Protein AF-A0A6L5FAZ6-F1 (afdb_monomer_lite)

pLDDT: mean 79.78, std 23.03, range [32.19, 98.5]

Secondary structure (DSSP, 8-state):
---------------------------------------------PPPTT----EEE---TT--B--EEE--BTTB-EEEEESSSS--HHHHHHHHHH--EEEETTTS---GGGEEEEEE--SSTTHHHHHHHTT-EEEESS-----STTGGG--TTTEEES--GGGEEEPP-

Sequence (173 aa):
MAFFDKFKKKDREEPEVGVEEEVVSSDGEESTVPVEEPTETPNVEPPPEGSYRAVRIEQGAKGWGGPLTVKPEPGKDLIYSVTGGGIHPLAQHIADLTGGRAFDGFSSSAPFEDIAVAVIDCGGTARIGVYPMKGVLTVDIHGTSPSGPLARFITEENFVSGVKPENVSPAEE

Radius of gyration: 28.53 Å; chains: 1; bounding box: 58×52×87 Å

Foldseek 3Di:
DDDDDDDDDDDDDDDDDDDDDDDDDDDDDPPPPPPPDPDDDPPPDQPPAPQFFWKFFAADDLKDADREIFTAHVQQQELEEAEPFDFDPLSVLNCVQGVGDYDDCNVDNDDLSNHSAYEHADQDEDPQQPSLVVVHAYEYCANHQYDDDRSVSHHSHRYMYVTDSVRMDGDDD

Structure (mmCIF, N/CA/C/O backbone):
data_AF-A0A6L5FAZ6-F1
#
_entry.id   AF-A0A6L5FAZ6-F1
#
loop_
_atom_site.group_PDB
_atom_site.id
_atom_site.type_symbol
_atom_site.label_atom_id
_atom_site.label_alt_id
_atom_site.label_comp_id
_atom_site.label_asym_id
_atom_site.label_entity_id
_atom_site.label_seq_id
_atom_site.pdbx_PDB_ins_code
_atom_site.Cartn_x
_atom_site.Cartn_y
_atom_site.Cartn_z
_atom_site.occupancy
_atom_site.B_iso_or_equiv
_atom_site.auth_seq_id
_atom_site.auth_comp_id
_atom_site.auth_asym_id
_atom_site.auth_atom_id
_atom_site.pdbx_PDB_model_num
ATOM 1 N N . MET A 1 1 ? 18.733 40.887 -63.204 1.00 43.62 1 MET A N 1
ATOM 2 C CA . MET A 1 1 ? 18.805 39.670 -64.038 1.00 43.62 1 MET A CA 1
ATOM 3 C C . MET A 1 1 ? 17.680 38.750 -63.612 1.00 43.62 1 MET A C 1
ATOM 5 O O . MET A 1 1 ? 17.742 38.180 -62.534 1.00 43.62 1 MET A O 1
ATOM 9 N N . ALA A 1 2 ? 16.617 38.724 -64.412 1.00 41.91 2 ALA A N 1
ATOM 10 C CA . ALA A 1 2 ? 15.593 37.689 -64.378 1.00 41.91 2 ALA A CA 1
ATOM 11 C C . ALA A 1 2 ? 16.107 36.449 -65.127 1.00 41.91 2 ALA A C 1
ATOM 13 O O . ALA A 1 2 ? 16.929 36.622 -66.022 1.00 41.91 2 ALA A O 1
ATOM 14 N N . PHE A 1 3 ? 15.607 35.259 -64.781 1.00 32.88 3 PHE A N 1
ATOM 15 C CA . PHE A 1 3 ? 15.181 34.180 -65.695 1.00 32.88 3 PHE A CA 1
ATOM 16 C C . PHE A 1 3 ? 14.577 33.058 -64.812 1.00 32.88 3 PHE A C 1
ATOM 18 O O . PHE A 1 3 ? 15.244 32.616 -63.883 1.00 32.88 3 PHE A O 1
ATOM 25 N N . PHE A 1 4 ? 13.265 32.758 -64.844 1.00 32.19 4 PHE A N 1
ATOM 26 C CA . PHE A 1 4 ? 12.552 31.923 -65.845 1.00 32.19 4 PHE A CA 1
ATOM 27 C C . PHE A 1 4 ? 13.262 30.565 -66.032 1.00 32.19 4 PHE A C 1
ATOM 29 O O . PHE A 1 4 ? 14.458 30.548 -66.275 1.00 32.19 4 PHE A O 1
ATOM 36 N N . ASP A 1 5 ? 12.656 29.381 -65.945 1.00 41.16 5 ASP A N 1
ATOM 37 C CA . ASP A 1 5 ? 11.312 28.918 -66.313 1.00 41.16 5 ASP A CA 1
ATOM 38 C C . ASP A 1 5 ? 11.127 27.521 -65.636 1.00 41.16 5 ASP A C 1
ATOM 40 O O . ASP A 1 5 ? 12.093 26.769 -65.548 1.00 41.16 5 ASP A O 1
ATOM 44 N N . LYS A 1 6 ? 10.002 27.184 -64.974 1.00 39.28 6 LYS A N 1
ATOM 45 C CA . LYS A 1 6 ? 8.734 26.660 -65.553 1.00 39.28 6 LYS A CA 1
ATOM 46 C C . LYS A 1 6 ? 8.878 25.191 -65.965 1.00 39.28 6 LYS A C 1
ATOM 48 O O . LYS A 1 6 ? 9.795 24.822 -66.681 1.00 39.28 6 LYS A O 1
ATOM 53 N N . PHE A 1 7 ? 8.013 24.299 -65.494 1.00 43.94 7 PHE A N 1
ATOM 54 C CA . PHE A 1 7 ? 6.757 23.890 -66.150 1.00 43.94 7 PHE A CA 1
ATOM 55 C C . PHE A 1 7 ? 6.315 22.590 -65.433 1.00 43.94 7 PHE A C 1
ATOM 57 O O . PHE A 1 7 ? 7.181 21.861 -64.972 1.00 43.94 7 PHE A O 1
ATOM 64 N N . LYS A 1 8 ? 5.057 22.161 -65.295 1.00 44.88 8 LYS A N 1
ATOM 65 C CA . LYS A 1 8 ? 3.753 22.389 -65.948 1.00 44.88 8 LYS A CA 1
ATOM 66 C C . LYS A 1 8 ? 2.687 22.077 -64.864 1.00 44.88 8 LYS A C 1
ATOM 68 O O . LYS A 1 8 ? 2.919 21.178 -64.070 1.00 44.88 8 LYS A O 1
ATOM 73 N N . LYS A 1 9 ? 1.606 22.861 -64.689 1.00 45.41 9 LYS A N 1
ATOM 74 C CA . LYS A 1 9 ? 0.338 22.834 -65.473 1.00 45.41 9 LYS A CA 1
ATOM 75 C C . LYS A 1 9 ? -0.292 21.429 -65.416 1.00 45.41 9 LYS A C 1
ATOM 77 O O . LYS A 1 9 ? 0.395 20.487 -65.775 1.00 45.41 9 LYS A O 1
ATOM 82 N N . LYS A 1 10 ? -1.558 21.194 -65.075 1.00 41.25 10 LYS A N 1
ATOM 83 C CA . LYS A 1 10 ? -2.857 21.851 -65.370 1.00 41.25 10 LYS A CA 1
ATOM 84 C C . LYS A 1 10 ? -3.896 20.800 -64.847 1.00 41.25 10 LYS A C 1
ATOM 86 O O . LYS A 1 10 ? -3.503 19.647 -64.715 1.00 41.25 10 LYS A O 1
ATOM 91 N N . ASP A 1 11 ? -5.121 21.030 -64.394 1.00 39.72 11 ASP A N 1
ATOM 92 C CA . ASP A 1 11 ? -6.296 21.793 -64.832 1.00 39.72 11 ASP A CA 1
ATOM 93 C C . ASP A 1 11 ? -7.194 21.879 -63.562 1.00 39.72 11 ASP A C 1
ATOM 95 O O . ASP A 1 11 ? -7.277 20.907 -62.819 1.00 39.72 11 ASP A O 1
ATOM 99 N N . ARG A 1 12 ? -7.622 23.042 -63.053 1.00 46.62 12 ARG A N 1
ATOM 100 C CA . ARG A 1 12 ? -8.822 23.830 -63.401 1.00 46.62 12 ARG A CA 1
ATOM 101 C C . ARG A 1 12 ? -10.066 22.994 -63.723 1.00 46.62 12 ARG A C 1
ATOM 103 O O . ARG A 1 12 ? -10.144 22.498 -64.833 1.00 46.62 12 ARG A O 1
ATOM 110 N N . GLU A 1 13 ? -11.057 23.033 -62.830 1.00 36.25 13 GLU A N 1
ATOM 111 C CA . GLU A 1 13 ? -12.485 23.176 -63.163 1.00 36.25 13 GLU A CA 1
ATOM 112 C C . GLU A 1 13 ? -13.288 23.565 -61.898 1.00 36.25 13 GLU A C 1
ATOM 114 O O . GLU A 1 13 ? -13.440 22.783 -60.968 1.00 36.25 13 GLU A O 1
ATOM 119 N N . GLU A 1 14 ? -13.743 24.818 -61.862 1.00 53.19 14 GLU A N 1
ATOM 120 C CA . GLU A 1 14 ? -15.015 25.266 -61.258 1.00 53.19 14 GLU A CA 1
ATOM 121 C C . GLU A 1 14 ? -16.009 25.341 -62.443 1.00 53.19 14 GLU A C 1
ATOM 123 O O . GLU A 1 14 ? -15.507 25.624 -63.546 1.00 53.19 14 GLU A O 1
ATOM 128 N N . PRO A 1 15 ? -17.350 25.153 -62.316 1.00 47.75 15 PRO A N 1
ATOM 129 C CA . PRO A 1 15 ? -18.190 26.126 -61.589 1.00 47.75 15 PRO A CA 1
ATOM 130 C C . PRO A 1 15 ? -19.595 25.673 -61.063 1.00 47.75 15 PRO A C 1
ATOM 132 O O . PRO A 1 15 ? -20.157 24.665 -61.466 1.00 47.75 15 PRO A O 1
ATOM 135 N N . GLU A 1 16 ? -20.148 26.524 -60.186 1.00 39.09 16 GLU A N 1
ATOM 136 C CA . GLU A 1 16 ? -21.527 27.076 -60.142 1.00 39.09 16 GLU A CA 1
ATOM 137 C C . GLU A 1 16 ? -22.828 26.292 -59.788 1.00 39.09 16 GLU A C 1
ATOM 139 O O . GLU A 1 16 ? -23.285 25.409 -60.502 1.00 39.09 16 GLU A O 1
ATOM 144 N N . VAL A 1 17 ? -23.508 26.876 -58.774 1.00 38.78 17 VAL A N 1
ATOM 145 C CA . VAL A 1 17 ? -24.954 27.215 -58.631 1.00 38.78 17 VAL A CA 1
ATOM 146 C C . VAL A 1 17 ? -25.944 26.164 -58.097 1.00 38.78 17 VAL A C 1
ATOM 148 O O . VAL A 1 17 ? -26.129 25.091 -58.655 1.00 38.78 17 VAL A O 1
ATOM 151 N N . GLY A 1 18 ? -26.696 26.583 -57.067 1.00 33.88 18 GLY A N 1
ATOM 152 C CA . GLY A 1 18 ? -27.969 25.989 -56.645 1.00 33.88 18 GLY A CA 1
ATOM 153 C C . GLY A 1 18 ? -28.481 26.577 -55.325 1.00 33.88 18 GLY A C 1
ATOM 154 O O . GLY A 1 18 ? -28.125 26.094 -54.258 1.00 33.88 18 GLY A O 1
ATOM 155 N N . VAL A 1 19 ? -29.272 27.647 -55.405 1.00 45.88 19 VAL A N 1
ATOM 156 C CA . VAL A 1 19 ? -30.139 28.160 -54.324 1.00 45.88 19 VAL A CA 1
ATOM 157 C C . VAL A 1 19 ? -31.321 27.208 -54.140 1.00 45.88 19 VAL A C 1
ATOM 159 O O . VAL A 1 19 ? -31.844 26.778 -55.158 1.00 45.88 19 VAL A O 1
ATOM 162 N N . GLU A 1 20 ? -31.758 26.960 -52.898 1.00 41.22 20 GLU A N 1
ATOM 163 C CA . GLU A 1 20 ? -33.176 26.921 -52.477 1.00 41.22 20 GLU A CA 1
ATOM 164 C C . GLU A 1 20 ? -33.304 26.674 -50.956 1.00 41.22 20 GLU A C 1
ATOM 166 O O . GLU A 1 20 ? -32.620 25.830 -50.378 1.00 41.22 20 GLU A O 1
ATOM 171 N N . GLU A 1 21 ? -34.149 27.483 -50.308 1.00 45.84 21 GLU A N 1
ATOM 172 C CA . GLU A 1 21 ? -34.649 27.300 -48.941 1.00 45.84 21 GLU A CA 1
ATOM 173 C C . GLU A 1 21 ? -35.607 26.104 -48.886 1.00 45.84 21 GLU A C 1
ATOM 175 O O . GLU A 1 21 ? -36.530 26.037 -49.692 1.00 45.84 21 GLU A O 1
ATOM 180 N N . GLU A 1 22 ? -35.503 25.269 -47.851 1.00 38.09 22 GLU A N 1
ATOM 181 C CA . GLU A 1 22 ? -36.684 24.629 -47.269 1.00 38.09 22 GLU A CA 1
ATOM 182 C C . GLU A 1 22 ? -36.620 24.693 -45.742 1.00 38.09 22 GLU A C 1
ATOM 184 O O . GLU A 1 22 ? -35.719 24.174 -45.081 1.00 38.09 22 GLU A O 1
ATOM 189 N N . VAL A 1 23 ? -37.620 25.376 -45.195 1.00 46.22 23 VAL A N 1
ATOM 190 C CA . VAL A 1 23 ? -38.001 25.368 -43.791 1.00 46.22 23 VAL A CA 1
ATOM 191 C C . VAL A 1 23 ? -38.742 24.066 -43.492 1.00 46.22 23 VAL A C 1
ATOM 193 O O . VAL A 1 23 ? -39.848 23.850 -43.977 1.00 46.22 23 VAL A O 1
ATOM 196 N N . VAL A 1 24 ? -38.171 23.212 -42.644 1.00 43.53 24 VAL A N 1
ATOM 197 C CA . VAL A 1 24 ? -38.919 22.157 -41.951 1.00 43.53 24 VAL A CA 1
ATOM 198 C C . VAL A 1 24 ? -38.599 22.250 -40.469 1.00 43.53 24 VAL A C 1
ATOM 200 O O . VAL A 1 24 ? -37.504 21.941 -40.007 1.00 43.53 24 VAL A O 1
ATOM 203 N N . SER A 1 25 ? -39.592 22.727 -39.725 1.00 44.88 25 SER A N 1
ATOM 204 C CA . SER A 1 25 ? -39.720 22.475 -38.301 1.00 44.88 25 SER A CA 1
ATOM 205 C C . SER A 1 25 ? -40.063 21.003 -38.100 1.00 44.88 25 SER A C 1
ATOM 207 O O . SER A 1 25 ? -41.064 20.528 -38.633 1.00 44.88 25 SER A O 1
ATOM 209 N N . SER A 1 26 ? -39.270 20.303 -37.301 1.00 48.00 26 SER A N 1
ATOM 210 C CA . SER A 1 26 ? -39.715 19.094 -36.616 1.00 48.00 26 SER A CA 1
ATOM 211 C C . SER A 1 26 ? -38.821 18.860 -35.409 1.00 48.00 26 SER A C 1
ATOM 213 O O . SER A 1 26 ? -37.598 18.813 -35.531 1.00 48.00 26 SER A O 1
ATOM 215 N N . ASP A 1 27 ? -39.478 18.768 -34.265 1.00 47.03 27 ASP A N 1
ATOM 216 C CA . ASP A 1 27 ? -38.980 18.444 -32.939 1.00 47.03 27 ASP A CA 1
ATOM 217 C C . ASP A 1 27 ? -37.895 17.356 -32.945 1.00 47.03 27 ASP A C 1
ATOM 219 O O . ASP A 1 27 ? -38.009 16.335 -33.624 1.00 47.03 27 ASP A O 1
ATOM 223 N N . GLY A 1 28 ? -36.836 17.573 -32.169 1.00 36.69 28 GLY A N 1
ATOM 224 C CA . GLY A 1 28 ? -35.725 16.638 -32.048 1.00 36.69 28 GLY A CA 1
ATOM 225 C C . GLY A 1 28 ? -34.932 16.940 -30.792 1.00 36.69 28 GLY A C 1
ATOM 226 O O . GLY A 1 28 ? -34.046 17.787 -30.806 1.00 36.69 28 GLY A O 1
ATOM 227 N N . GLU A 1 29 ? -35.347 16.281 -29.716 1.00 40.94 29 GLU A N 1
ATOM 228 C CA . GLU A 1 29 ? -34.790 16.263 -28.368 1.00 40.94 29 GLU A CA 1
ATOM 229 C C . GLU A 1 29 ? -33.290 16.562 -28.263 1.00 40.94 29 GLU A C 1
ATOM 231 O O . GLU A 1 29 ? -32.437 15.974 -28.931 1.00 40.94 29 GLU A O 1
ATOM 236 N N . GLU A 1 30 ? -32.993 17.448 -27.315 1.00 40.03 30 GLU A N 1
ATOM 237 C CA . GLU A 1 30 ? -31.726 17.526 -26.611 1.00 40.03 30 GLU A CA 1
ATOM 238 C C . GLU A 1 30 ? -31.375 16.116 -26.115 1.00 40.03 30 GLU A C 1
ATOM 240 O O . GLU A 1 30 ? -31.868 15.656 -25.088 1.00 40.03 30 GLU A O 1
ATOM 245 N N . SER A 1 31 ? -30.560 15.390 -26.883 1.00 33.72 31 SER A N 1
ATOM 246 C CA . SER A 1 31 ? -29.988 14.115 -26.458 1.00 33.72 31 SER A CA 1
ATOM 247 C C . SER A 1 31 ? -28.931 14.411 -25.400 1.00 33.72 31 SER A C 1
ATOM 249 O O . SER A 1 31 ? -27.725 14.337 -25.648 1.00 33.72 31 SER A O 1
ATOM 251 N N . THR A 1 32 ? -29.396 14.768 -24.204 1.00 37.53 32 THR A N 1
ATOM 252 C CA . THR A 1 32 ? -28.642 14.615 -22.972 1.00 37.53 32 THR A CA 1
ATOM 253 C C . THR A 1 32 ? -28.260 13.147 -22.897 1.00 37.53 32 THR A C 1
ATOM 255 O O . THR A 1 32 ? -29.094 12.290 -22.616 1.00 37.53 32 THR A O 1
ATOM 258 N N . VAL A 1 33 ? -27.008 12.838 -23.213 1.00 44.75 33 VAL A N 1
ATOM 259 C CA . VAL A 1 33 ? -26.433 11.554 -22.836 1.00 44.75 33 VAL A CA 1
ATOM 260 C C . VAL A 1 33 ? -26.534 11.474 -21.310 1.00 44.75 33 VAL A C 1
ATOM 262 O O . VAL A 1 33 ? -25.950 12.328 -20.634 1.00 44.75 33 VAL A O 1
ATOM 265 N N . PRO A 1 34 ? -27.315 10.543 -20.733 1.00 45.25 34 PRO A N 1
ATOM 266 C CA . PRO A 1 34 ? -27.249 10.327 -19.303 1.00 45.25 34 PRO A CA 1
ATOM 267 C C . PRO A 1 34 ? -25.828 9.858 -19.007 1.00 45.25 34 PRO A C 1
ATOM 269 O O . PRO A 1 34 ? -25.318 8.917 -19.617 1.00 45.25 34 PRO A O 1
ATOM 272 N N . VAL A 1 35 ? -25.161 10.582 -18.117 1.00 49.75 35 VAL A N 1
ATOM 273 C CA . VAL A 1 35 ? -23.919 10.132 -17.505 1.00 49.75 35 VAL A CA 1
ATOM 274 C C . VAL A 1 35 ? -24.313 8.918 -16.675 1.00 49.75 35 VAL A C 1
ATOM 276 O O . VAL A 1 35 ? -24.827 9.072 -15.572 1.00 49.75 35 VAL A O 1
ATOM 279 N N . GLU A 1 36 ? -24.185 7.725 -17.255 1.00 46.47 36 GLU A N 1
ATOM 280 C CA . GLU A 1 36 ? -24.390 6.487 -16.516 1.00 46.47 36 GLU A CA 1
ATOM 281 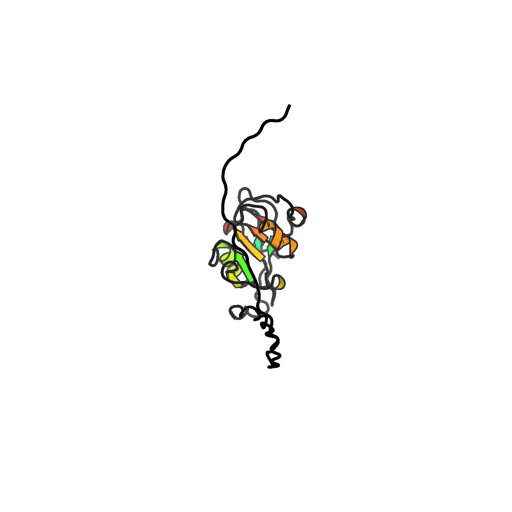C C . GLU A 1 36 ? -23.370 6.451 -15.380 1.00 46.47 36 GLU A C 1
ATOM 283 O O . GLU A 1 36 ? -22.153 6.488 -15.591 1.00 46.47 36 GLU A O 1
ATOM 288 N N . GLU A 1 37 ? -23.899 6.473 -14.161 1.00 47.38 37 GLU A N 1
ATOM 289 C CA . GLU A 1 37 ? -23.147 6.319 -12.929 1.00 47.38 37 GLU A CA 1
ATOM 290 C C . GLU A 1 37 ? -22.374 4.990 -12.998 1.00 47.38 37 GLU A C 1
ATOM 292 O O . GLU A 1 37 ? -22.954 3.966 -13.374 1.00 47.38 37 GLU A O 1
ATOM 297 N N . PRO A 1 38 ? -21.063 4.966 -12.698 1.00 55.66 38 PRO A N 1
ATOM 298 C CA . PRO A 1 38 ? -20.289 3.742 -12.812 1.00 55.66 38 PRO A CA 1
ATOM 299 C C . PRO A 1 38 ? -20.770 2.706 -11.788 1.00 55.66 38 PRO A C 1
ATOM 301 O O . PRO A 1 38 ? -20.563 2.842 -10.587 1.00 55.66 38 PRO A O 1
ATOM 304 N N . THR A 1 39 ? -21.437 1.695 -12.344 1.00 41.59 39 THR A N 1
ATOM 305 C CA . THR A 1 39 ? -21.658 0.307 -11.918 1.00 41.59 39 THR A CA 1
ATOM 306 C C . THR A 1 39 ? -21.214 -0.076 -10.505 1.00 41.59 39 THR A C 1
ATOM 308 O O . THR A 1 39 ? -20.021 -0.075 -10.198 1.00 41.59 39 THR A O 1
ATOM 311 N N . GLU A 1 40 ? -22.210 -0.514 -9.726 1.00 45.62 40 GLU A N 1
ATOM 312 C CA . GLU A 1 40 ? -22.140 -1.215 -8.440 1.00 45.62 40 GLU A CA 1
ATOM 313 C C . GLU A 1 40 ? -20.802 -1.921 -8.178 1.00 45.62 40 GLU A C 1
ATOM 315 O O . GLU A 1 40 ? -20.408 -2.878 -8.853 1.00 45.62 40 GLU A O 1
ATOM 320 N N . THR A 1 41 ? -20.121 -1.459 -7.132 1.00 52.31 41 THR A N 1
ATOM 321 C CA . THR A 1 41 ? -19.045 -2.189 -6.472 1.00 52.31 41 THR A CA 1
ATOM 322 C C . THR A 1 41 ? -19.553 -3.577 -6.046 1.00 52.31 41 THR A C 1
ATOM 324 O O . THR A 1 41 ? -20.694 -3.704 -5.599 1.00 52.31 41 THR A O 1
ATOM 327 N N . PRO A 1 42 ? -18.743 -4.649 -6.162 1.00 50.88 42 PRO A N 1
ATOM 328 C CA . PRO A 1 42 ? -19.124 -5.968 -5.675 1.00 50.88 42 PRO A CA 1
ATOM 329 C C . PRO A 1 42 ? -19.512 -5.878 -4.196 1.00 50.88 42 PRO A C 1
ATOM 331 O O . PRO A 1 42 ? -18.683 -5.568 -3.335 1.00 50.88 42 PRO A O 1
ATOM 334 N N . ASN A 1 43 ? -20.789 -6.145 -3.921 1.00 51.34 43 ASN A N 1
ATOM 335 C CA . ASN A 1 43 ? -21.379 -6.179 -2.589 1.00 51.34 43 ASN A CA 1
ATOM 336 C C . ASN A 1 43 ? -20.896 -7.431 -1.838 1.00 51.34 43 ASN A C 1
ATOM 338 O O . ASN A 1 43 ? -21.617 -8.412 -1.675 1.00 51.34 43 ASN A O 1
ATOM 342 N N . VAL A 1 44 ? -19.622 -7.429 -1.453 1.00 54.31 44 VAL A N 1
ATOM 343 C CA . VAL A 1 44 ? -19.108 -8.301 -0.399 1.00 54.31 44 VAL A CA 1
ATOM 344 C C . VAL A 1 44 ? -19.464 -7.598 0.901 1.00 54.31 44 VAL A C 1
ATOM 346 O O . VAL A 1 44 ? -18.903 -6.529 1.162 1.00 54.31 44 VAL A O 1
ATOM 349 N N . GLU A 1 45 ? -20.418 -8.162 1.652 1.00 53.59 45 GLU A N 1
ATOM 350 C CA . GLU A 1 45 ? -20.828 -7.653 2.966 1.00 53.59 45 GLU A CA 1
ATOM 351 C C . GLU A 1 45 ? -19.576 -7.318 3.793 1.00 53.59 45 GLU A C 1
ATOM 353 O O . GLU A 1 45 ? -18.681 -8.167 3.907 1.00 53.59 45 GLU A O 1
ATOM 358 N N . PRO A 1 46 ? -19.464 -6.085 4.325 1.00 58.34 46 PRO A N 1
ATOM 359 C CA . PRO A 1 46 ? -18.343 -5.725 5.174 1.00 58.34 46 PRO A CA 1
ATOM 360 C C . PRO A 1 46 ? -18.314 -6.660 6.390 1.00 58.34 46 PRO A C 1
ATOM 362 O O . PRO A 1 46 ? -19.367 -7.122 6.848 1.00 58.34 46 PRO A O 1
ATOM 365 N N . PRO A 1 47 ? -17.126 -6.967 6.931 1.00 59.38 47 PRO A N 1
ATOM 366 C CA . PRO A 1 47 ? -17.030 -7.750 8.153 1.00 59.38 47 PRO A CA 1
ATOM 367 C C . PRO A 1 47 ? -17.827 -7.071 9.283 1.00 59.38 47 PRO A C 1
ATOM 369 O O . PRO A 1 47 ? -17.987 -5.846 9.284 1.00 59.38 47 PRO A O 1
ATOM 372 N N . PRO A 1 48 ? -18.325 -7.843 10.265 1.00 60.84 48 PRO A N 1
ATOM 373 C CA . PRO A 1 48 ? -19.124 -7.304 11.358 1.00 60.84 48 PRO A CA 1
ATOM 374 C C . PRO A 1 48 ? -18.388 -6.154 12.058 1.00 60.84 48 PRO A C 1
ATOM 376 O O . PRO A 1 48 ? -17.185 -6.257 12.345 1.00 60.84 48 PRO A O 1
ATOM 379 N N . GLU A 1 49 ? -19.124 -5.067 12.315 1.00 53.47 49 GLU A N 1
ATOM 380 C CA . GLU A 1 49 ? -18.626 -3.846 12.953 1.00 53.47 49 GLU A CA 1
ATOM 381 C C . GLU A 1 49 ? -17.804 -4.190 14.208 1.00 53.47 49 GLU A C 1
ATOM 383 O O . GLU A 1 49 ? -18.284 -4.857 15.125 1.00 53.47 49 GLU A O 1
ATOM 388 N N . GLY A 1 50 ? -16.537 -3.759 14.235 1.00 56.78 50 GLY A N 1
ATOM 389 C CA . GLY A 1 50 ? -15.632 -3.955 15.376 1.00 56.78 50 GLY A CA 1
ATOM 390 C C . GLY A 1 50 ? -14.619 -5.102 15.262 1.00 56.78 50 GLY A C 1
ATOM 391 O O . GLY A 1 50 ? -13.910 -5.366 16.229 1.00 56.78 50 GLY A O 1
ATOM 392 N N . SER A 1 51 ? -14.502 -5.770 14.109 1.00 82.19 51 SER A N 1
ATOM 393 C CA . SER A 1 51 ? -13.502 -6.836 13.894 1.00 82.19 51 SER A CA 1
ATOM 394 C C . SER A 1 51 ? -12.189 -6.381 13.235 1.00 82.19 51 SER A C 1
ATOM 396 O O . SER A 1 51 ? -11.257 -7.184 13.140 1.00 82.19 51 SER A O 1
ATOM 398 N N . TYR A 1 52 ? -12.081 -5.109 12.828 1.00 92.50 52 TYR A N 1
ATOM 399 C CA . TYR A 1 52 ? -10.879 -4.596 12.170 1.00 92.50 52 TYR A CA 1
ATOM 400 C C . TYR A 1 52 ? -9.678 -4.503 13.107 1.00 92.50 52 TYR A C 1
ATOM 402 O O . TYR A 1 52 ? -9.770 -4.026 14.241 1.00 92.50 52 TYR A O 1
ATOM 410 N N . ARG A 1 53 ? -8.521 -4.906 12.587 1.00 94.75 53 ARG A N 1
ATOM 411 C CA . ARG A 1 53 ? -7.234 -4.880 13.282 1.00 94.75 53 ARG A CA 1
ATOM 412 C C . ARG A 1 53 ? -6.265 -3.981 12.538 1.00 94.75 53 ARG A C 1
ATOM 414 O O . ARG A 1 53 ? -6.318 -3.867 11.315 1.00 94.75 53 ARG A O 1
ATOM 421 N N . ALA A 1 54 ? -5.374 -3.352 13.290 1.00 96.62 54 ALA A N 1
ATOM 422 C CA . ALA A 1 54 ? -4.288 -2.586 12.711 1.00 96.62 54 ALA A CA 1
ATOM 423 C C . ALA A 1 54 ? -3.136 -3.519 12.311 1.00 96.62 54 ALA A C 1
ATOM 425 O O . ALA A 1 54 ? -2.789 -4.450 13.041 1.00 96.62 54 ALA A O 1
ATOM 426 N N . VAL A 1 55 ? -2.517 -3.240 11.170 1.00 97.81 55 VAL A N 1
ATOM 427 C CA . VAL A 1 55 ? -1.237 -3.830 10.769 1.00 97.81 55 VAL A CA 1
ATOM 428 C C . VAL A 1 55 ? -0.185 -2.748 10.643 1.00 97.81 55 VAL A C 1
ATOM 430 O O . VAL A 1 55 ? -0.484 -1.612 10.276 1.00 97.81 55 VAL A O 1
ATOM 433 N N . ARG A 1 56 ? 1.056 -3.123 10.924 1.00 98.12 56 ARG A N 1
ATOM 434 C CA . ARG A 1 56 ? 2.248 -2.337 10.662 1.00 98.12 56 ARG A CA 1
ATOM 435 C C . ARG A 1 56 ? 2.923 -2.881 9.406 1.00 98.12 56 ARG A C 1
ATOM 437 O O . ARG A 1 56 ? 3.132 -4.085 9.280 1.00 98.12 56 ARG A O 1
ATOM 444 N N . ILE A 1 57 ? 3.254 -1.991 8.480 1.00 98.38 57 ILE A N 1
ATOM 445 C CA . ILE A 1 57 ? 3.882 -2.315 7.200 1.00 98.38 57 ILE A CA 1
ATOM 446 C C . ILE A 1 57 ? 5.211 -1.578 7.122 1.00 98.38 57 ILE A C 1
ATOM 448 O O . ILE A 1 57 ? 5.242 -0.348 7.109 1.00 98.38 57 ILE A O 1
ATOM 452 N N . GLU A 1 58 ? 6.306 -2.323 7.065 1.00 98.12 58 GLU A N 1
ATOM 453 C CA . GLU A 1 58 ? 7.655 -1.766 6.975 1.00 98.12 58 GLU A CA 1
ATOM 454 C C . GLU A 1 58 ? 8.197 -1.834 5.545 1.00 98.12 58 GLU A C 1
ATOM 456 O O . GLU A 1 58 ? 7.755 -2.644 4.727 1.00 98.12 58 GLU A O 1
ATOM 461 N N . GLN A 1 59 ? 9.171 -0.979 5.227 1.00 97.50 59 GLN A N 1
ATOM 462 C CA . GLN A 1 59 ? 9.849 -1.053 3.936 1.00 97.50 59 GLN A CA 1
ATOM 463 C C . GLN A 1 59 ? 10.596 -2.381 3.791 1.00 97.50 59 GLN A C 1
ATOM 465 O O . GLN A 1 59 ? 11.260 -2.853 4.717 1.00 97.50 59 GLN A O 1
ATOM 470 N N . GLY A 1 60 ? 10.533 -2.968 2.599 1.00 96.56 60 GLY A N 1
ATOM 471 C CA . GLY A 1 60 ? 11.335 -4.146 2.293 1.00 96.56 60 GLY A CA 1
ATOM 472 C C . GLY A 1 60 ? 12.706 -3.792 1.716 1.00 96.56 60 GLY A C 1
ATOM 473 O O . GLY A 1 60 ? 13.214 -2.671 1.822 1.00 96.56 60 GLY A O 1
ATOM 474 N N . ALA A 1 61 ? 13.350 -4.777 1.091 1.00 93.06 61 ALA A N 1
ATOM 475 C CA . ALA A 1 61 ? 14.697 -4.612 0.555 1.00 93.06 61 ALA A CA 1
ATOM 476 C C . ALA A 1 61 ? 14.746 -3.518 -0.527 1.00 93.06 61 ALA A C 1
ATOM 478 O O . ALA A 1 61 ? 14.037 -3.599 -1.529 1.00 93.06 61 ALA A O 1
ATOM 479 N N . LYS A 1 62 ? 15.638 -2.530 -0.351 1.00 91.69 62 LYS A N 1
ATOM 480 C CA . LYS A 1 62 ? 15.751 -1.333 -1.216 1.00 91.69 62 LYS A CA 1
ATOM 481 C C . LYS A 1 62 ? 14.468 -0.485 -1.258 1.00 91.69 62 LYS A C 1
ATOM 483 O O . LYS A 1 62 ? 14.274 0.281 -2.198 1.00 91.69 62 LYS A O 1
ATOM 488 N N . GLY A 1 63 ? 13.595 -0.654 -0.268 1.00 94.12 63 GLY A N 1
ATOM 489 C CA . GLY A 1 63 ? 12.420 0.174 -0.071 1.00 94.12 63 GLY A CA 1
ATOM 490 C C . GLY A 1 63 ? 12.743 1.526 0.562 1.00 94.12 63 GLY A C 1
ATOM 491 O O . GLY A 1 63 ? 13.869 1.763 1.008 1.00 94.12 63 GLY A O 1
ATOM 492 N N . TRP A 1 64 ? 11.744 2.400 0.583 1.00 96.25 64 TRP A N 1
ATOM 493 C CA . TRP A 1 64 ? 11.771 3.708 1.226 1.00 96.25 64 TRP A CA 1
ATOM 494 C C . TRP A 1 64 ? 10.449 3.948 1.958 1.00 96.25 64 TRP A C 1
ATOM 496 O O . TRP A 1 64 ? 9.409 3.440 1.531 1.00 96.25 64 TRP A O 1
ATOM 506 N N . GLY A 1 65 ? 10.486 4.767 3.005 1.00 96.31 65 GLY A N 1
ATOM 507 C CA . GLY A 1 65 ? 9.305 5.212 3.733 1.00 96.31 65 GLY A CA 1
ATOM 508 C C . GLY A 1 65 ? 8.790 4.193 4.741 1.00 96.31 65 GLY A C 1
ATOM 509 O O . GLY A 1 65 ? 9.472 3.231 5.102 1.00 96.31 65 GLY A O 1
ATOM 510 N N . GLY A 1 66 ? 7.565 4.423 5.203 1.00 93.19 66 GLY A N 1
ATOM 511 C CA . GLY A 1 66 ? 7.003 3.725 6.344 1.00 93.19 66 GLY A CA 1
ATOM 512 C C . GLY A 1 66 ? 7.794 3.969 7.639 1.00 93.19 66 GLY A C 1
ATOM 513 O O . GLY A 1 66 ? 8.679 4.823 7.701 1.00 93.19 66 GLY A O 1
ATOM 514 N N . PRO A 1 67 ? 7.494 3.206 8.698 1.00 96.44 67 PRO A N 1
ATOM 515 C CA . PRO A 1 67 ? 6.437 2.198 8.778 1.00 96.44 67 PRO A CA 1
ATOM 516 C C . PRO A 1 67 ? 5.037 2.817 8.642 1.00 96.44 67 PRO A C 1
ATOM 518 O O . PRO A 1 67 ? 4.764 3.862 9.225 1.00 96.44 67 PRO A O 1
ATOM 521 N N . LEU A 1 68 ? 4.132 2.157 7.917 1.00 97.88 68 LEU A N 1
ATOM 522 C CA . LEU A 1 68 ? 2.721 2.551 7.874 1.00 97.88 68 LEU A CA 1
ATOM 523 C C . LEU A 1 68 ? 1.909 1.719 8.859 1.00 97.88 68 LEU A C 1
ATOM 525 O O . LEU A 1 68 ? 2.053 0.499 8.898 1.00 97.88 68 LEU A O 1
ATOM 529 N N . THR A 1 69 ? 1.011 2.367 9.594 1.00 97.75 69 THR A N 1
ATOM 530 C CA . THR A 1 69 ? -0.034 1.678 10.356 1.00 97.75 69 THR A CA 1
ATOM 531 C C . THR A 1 69 ? -1.337 1.764 9.575 1.00 97.75 69 THR A C 1
ATOM 533 O O . THR A 1 69 ? -1.884 2.850 9.397 1.00 97.75 69 THR A O 1
ATOM 536 N N . VAL A 1 70 ? -1.838 0.624 9.106 1.00 97.25 70 VAL A N 1
ATOM 537 C CA . VAL A 1 70 ? -3.097 0.530 8.359 1.00 97.25 70 VAL A CA 1
ATOM 538 C C . VAL A 1 70 ? -4.140 -0.124 9.251 1.00 97.25 70 VAL A C 1
ATOM 540 O O . VAL A 1 70 ? -3.975 -1.272 9.659 1.00 97.25 70 VAL A O 1
ATOM 543 N N . LYS A 1 71 ? -5.225 0.596 9.531 1.00 96.25 71 LYS A N 1
ATOM 544 C CA . LYS A 1 71 ? -6.402 0.075 10.225 1.00 96.25 71 LYS A CA 1
ATOM 545 C C . LYS A 1 71 ? -7.638 0.412 9.390 1.00 96.25 71 LYS A C 1
ATOM 547 O O . LYS A 1 71 ? -7.972 1.590 9.296 1.00 96.25 71 LYS A O 1
ATOM 552 N N . PRO A 1 72 ? -8.277 -0.582 8.758 1.00 95.56 72 PRO A N 1
ATOM 553 C CA . PRO A 1 72 ? -9.553 -0.387 8.090 1.00 95.56 72 PRO A CA 1
ATOM 554 C C . PRO A 1 72 ? -10.636 0.111 9.045 1.00 95.56 72 PRO A C 1
ATOM 556 O O . PRO A 1 72 ? -10.614 -0.177 10.246 1.00 95.56 72 PRO A O 1
ATOM 559 N N . GLU A 1 73 ? -11.607 0.816 8.483 1.00 92.94 73 GLU A N 1
ATOM 560 C CA . GLU A 1 73 ? -12.776 1.330 9.190 1.00 92.94 73 GLU A CA 1
ATOM 561 C C . GLU A 1 73 ? -14.039 1.026 8.374 1.00 92.94 73 GLU A C 1
ATOM 563 O O . GLU A 1 73 ? -13.949 0.827 7.160 1.00 92.94 73 GLU A O 1
ATOM 568 N N . PRO A 1 74 ? -15.233 0.967 8.990 1.00 90.88 74 PRO A N 1
AT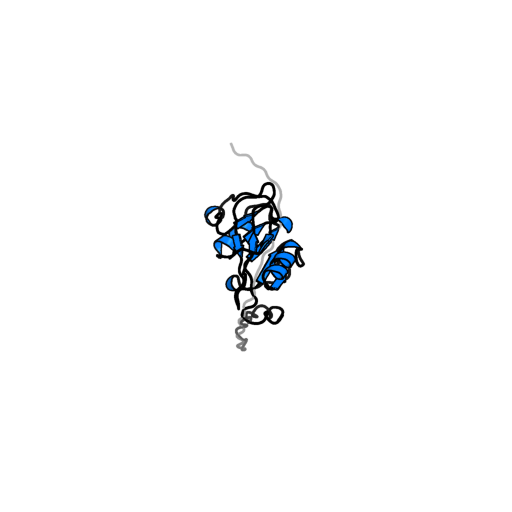OM 569 C CA . PRO A 1 74 ? -16.475 0.825 8.235 1.00 90.88 74 PRO A CA 1
ATOM 570 C C . PRO A 1 74 ? -16.592 1.918 7.163 1.00 90.88 74 PRO A C 1
ATOM 572 O O . PRO A 1 74 ? -16.471 3.102 7.469 1.00 90.88 74 PRO A O 1
ATOM 575 N N . GLY A 1 75 ? -16.793 1.516 5.906 1.00 89.88 75 GLY A N 1
ATOM 576 C CA . GLY A 1 75 ? -16.825 2.431 4.760 1.00 89.88 75 GLY A CA 1
ATOM 577 C C . GLY A 1 75 ? -15.454 2.825 4.203 1.00 89.88 75 GLY A C 1
ATOM 578 O O . GLY A 1 75 ? -15.413 3.379 3.121 1.00 89.88 75 GLY A O 1
ATOM 579 N N . LYS A 1 76 ? -14.344 2.498 4.878 1.00 94.88 76 LYS A N 1
ATOM 580 C CA . LYS A 1 76 ? -12.963 2.659 4.395 1.00 94.88 76 LYS A CA 1
ATOM 581 C C . LYS A 1 76 ? -12.178 1.378 4.651 1.00 94.88 76 LYS A C 1
ATOM 583 O O . LYS A 1 76 ? -11.274 1.317 5.488 1.00 94.88 76 LYS A O 1
ATOM 588 N N . ASP A 1 77 ? -12.588 0.317 3.971 1.00 95.88 77 ASP A N 1
ATOM 589 C CA . ASP A 1 77 ? -12.118 -1.041 4.223 1.00 95.88 77 ASP A CA 1
ATOM 590 C C . ASP A 1 77 ? -11.485 -1.727 3.014 1.00 95.88 77 ASP A C 1
ATOM 592 O O . ASP A 1 77 ? -11.053 -2.878 3.117 1.00 95.88 77 ASP A O 1
ATOM 596 N N . LEU A 1 78 ? -11.372 -1.026 1.884 1.00 97.12 78 LEU A N 1
ATOM 597 C CA . LEU A 1 78 ? -10.778 -1.597 0.686 1.00 97.12 78 LEU A CA 1
ATOM 598 C C . LEU A 1 78 ? -9.251 -1.634 0.789 1.00 97.12 78 LEU A C 1
ATOM 600 O O . LEU A 1 78 ? -8.580 -0.610 0.956 1.00 97.12 78 LEU A O 1
ATOM 604 N N . ILE A 1 79 ? -8.703 -2.834 0.615 1.00 98.06 79 ILE A N 1
ATOM 605 C CA . ILE A 1 79 ? -7.288 -3.075 0.349 1.00 98.06 79 ILE A CA 1
ATOM 606 C C . ILE A 1 79 ? -7.129 -3.145 -1.170 1.00 98.06 79 ILE A C 1
ATOM 608 O O . ILE A 1 79 ? -7.400 -4.164 -1.810 1.00 98.06 79 ILE A O 1
ATOM 612 N N . TYR A 1 80 ? -6.762 -2.012 -1.758 1.00 97.94 80 TYR A N 1
ATOM 613 C CA . TYR A 1 80 ? -6.921 -1.747 -3.183 1.00 97.94 80 TYR A CA 1
ATOM 614 C C . TYR A 1 80 ? -5.705 -2.236 -3.977 1.00 97.94 80 TYR A C 1
ATOM 616 O O . TYR A 1 80 ? -4.629 -1.650 -3.905 1.00 97.94 80 TYR A O 1
ATOM 624 N N . SER A 1 81 ? -5.860 -3.324 -4.727 1.00 97.69 81 SER A N 1
ATOM 625 C CA . SER A 1 81 ? -4.801 -3.986 -5.497 1.00 97.69 81 SER A CA 1
ATOM 626 C C . SER A 1 81 ? -4.727 -3.434 -6.920 1.00 97.69 81 SER A C 1
ATOM 628 O O . SER A 1 81 ? -5.645 -3.626 -7.712 1.00 97.69 81 SER A O 1
ATOM 630 N N . VAL A 1 82 ? -3.616 -2.785 -7.279 1.00 95.56 82 VAL A N 1
ATOM 631 C CA . VAL A 1 82 ? -3.347 -2.273 -8.635 1.00 95.56 82 VAL A CA 1
ATOM 632 C C . VAL A 1 82 ? -1.992 -2.776 -9.121 1.00 95.56 82 VAL A C 1
ATOM 634 O O . VAL A 1 82 ? -1.029 -2.020 -9.289 1.00 95.56 82 VAL A O 1
ATOM 637 N N . THR A 1 83 ? -1.932 -4.085 -9.355 1.00 93.19 83 THR A N 1
ATOM 638 C CA . THR A 1 83 ? -0.702 -4.815 -9.702 1.00 93.19 83 THR A CA 1
ATOM 639 C C . THR A 1 83 ? -0.775 -5.528 -11.057 1.00 93.19 83 THR A C 1
ATOM 641 O O . THR A 1 83 ? -0.132 -6.551 -11.257 1.00 93.19 83 THR A O 1
ATOM 644 N N . GLY A 1 84 ? -1.588 -5.022 -11.991 1.00 87.44 84 GLY A N 1
ATOM 645 C CA . GLY A 1 84 ? -1.749 -5.620 -13.326 1.00 87.44 84 GLY A CA 1
ATOM 646 C C . GLY A 1 84 ? -2.919 -6.601 -13.473 1.00 87.44 84 GLY A C 1
ATOM 647 O O . GLY A 1 84 ? -2.962 -7.324 -14.465 1.00 87.44 84 GLY A O 1
ATOM 648 N N . GLY A 1 85 ? -3.861 -6.602 -12.523 1.00 86.38 85 GLY A N 1
ATOM 649 C CA . GLY A 1 85 ? -5.081 -7.415 -12.544 1.00 86.38 85 GLY A CA 1
ATOM 650 C C . GLY A 1 85 ? -5.089 -8.514 -11.481 1.00 86.38 85 GLY A C 1
ATOM 651 O O . GLY A 1 85 ? -4.043 -9.046 -11.105 1.00 86.38 85 GLY A O 1
ATOM 652 N N . GLY A 1 86 ? -6.283 -8.850 -10.998 1.00 94.00 86 GLY A N 1
ATOM 653 C CA . GLY A 1 86 ? -6.488 -9.754 -9.874 1.00 94.00 86 GLY A CA 1
ATOM 654 C C . GLY A 1 86 ? -6.049 -9.167 -8.528 1.00 94.00 86 GLY A C 1
ATOM 655 O O . GLY A 1 86 ? -5.582 -8.030 -8.408 1.00 94.00 86 GLY A O 1
ATOM 656 N N . ILE A 1 87 ? -6.197 -9.980 -7.483 1.00 97.31 87 ILE A N 1
ATOM 657 C CA . ILE A 1 87 ? -5.756 -9.627 -6.135 1.00 97.31 87 ILE A CA 1
ATOM 658 C C . ILE A 1 87 ? -4.307 -10.068 -5.940 1.00 97.31 87 ILE A C 1
ATOM 660 O O . ILE A 1 87 ? -3.996 -11.259 -5.984 1.00 97.31 87 ILE A O 1
ATOM 664 N N . HIS A 1 88 ? -3.417 -9.109 -5.685 1.00 97.38 88 HIS A N 1
ATOM 665 C CA . HIS A 1 88 ? -2.033 -9.412 -5.347 1.00 97.38 88 HIS A CA 1
ATOM 666 C C . HIS A 1 88 ? -1.948 -10.149 -3.996 1.00 97.38 88 HIS A C 1
ATOM 668 O O . HIS A 1 88 ? -2.630 -9.741 -3.052 1.00 97.38 88 HIS A O 1
ATOM 674 N N . PRO A 1 89 ? -1.056 -11.146 -3.823 1.00 97.31 89 PRO A N 1
ATOM 675 C CA . PRO A 1 89 ? -0.904 -11.856 -2.550 1.00 97.31 89 PRO A CA 1
ATOM 676 C C . PRO A 1 89 ? -0.626 -10.941 -1.352 1.00 97.31 89 PRO A C 1
ATOM 678 O O . PRO A 1 89 ? -1.091 -11.215 -0.254 1.00 97.31 89 PRO A O 1
ATOM 681 N N . LEU A 1 90 ? 0.093 -9.831 -1.558 1.00 97.88 90 LEU A N 1
ATOM 682 C CA . LEU A 1 90 ? 0.309 -8.826 -0.509 1.00 97.88 90 LEU A CA 1
ATOM 683 C C . LEU A 1 90 ? -0.993 -8.123 -0.097 1.00 97.88 90 LEU A C 1
ATOM 685 O O . LEU A 1 90 ? -1.226 -7.938 1.091 1.00 97.88 90 LEU A O 1
ATOM 689 N N . ALA A 1 91 ? -1.837 -7.748 -1.063 1.00 98.00 91 ALA A N 1
ATOM 690 C CA . ALA A 1 91 ? -3.121 -7.111 -0.780 1.00 98.00 91 ALA A CA 1
ATOM 691 C C . ALA A 1 91 ? -4.056 -8.079 -0.046 1.00 98.00 91 ALA A C 1
ATOM 693 O O . ALA A 1 91 ? -4.649 -7.707 0.963 1.00 98.00 91 ALA A O 1
ATOM 694 N N . GLN A 1 92 ? -4.112 -9.340 -0.489 1.00 97.88 92 GLN A N 1
ATOM 695 C CA . GLN A 1 92 ? -4.862 -10.377 0.219 1.00 97.88 92 GLN A CA 1
ATOM 696 C C . GLN A 1 92 ? -4.336 -10.573 1.644 1.00 97.88 92 GLN A C 1
ATOM 698 O O . GLN A 1 92 ? -5.115 -10.596 2.585 1.00 97.88 92 GLN A O 1
ATOM 703 N N . HIS A 1 93 ? -3.016 -10.637 1.824 1.00 97.81 93 HIS A N 1
ATOM 704 C CA . HIS A 1 93 ? -2.419 -10.824 3.142 1.00 97.81 93 HIS A CA 1
ATOM 705 C C . HIS A 1 93 ? -2.754 -9.683 4.116 1.00 97.81 93 HIS A C 1
ATOM 707 O O . HIS A 1 93 ? -3.084 -9.932 5.274 1.00 97.81 93 HIS A O 1
ATOM 713 N N . ILE A 1 94 ? -2.715 -8.431 3.647 1.00 97.94 94 ILE A N 1
ATOM 714 C CA . ILE A 1 94 ? -3.130 -7.271 4.447 1.00 97.94 94 ILE A CA 1
ATOM 715 C C . ILE A 1 94 ? -4.624 -7.365 4.785 1.00 97.94 94 ILE A C 1
ATOM 717 O O . ILE A 1 94 ? -4.994 -7.127 5.934 1.00 97.94 94 ILE A O 1
ATOM 721 N N . ALA A 1 95 ? -5.477 -7.736 3.826 1.00 96.44 95 ALA A N 1
ATOM 722 C CA . ALA A 1 95 ? -6.909 -7.932 4.055 1.00 96.44 95 ALA A CA 1
ATOM 723 C C . ALA A 1 95 ? -7.170 -8.999 5.133 1.00 96.44 95 ALA A C 1
ATOM 725 O O . ALA A 1 95 ? -7.877 -8.730 6.100 1.00 96.44 95 ALA A O 1
ATOM 726 N N . ASP A 1 96 ? -6.506 -10.152 5.044 1.00 95.62 96 ASP A N 1
ATOM 727 C CA . ASP A 1 96 ? -6.651 -11.256 6.000 1.00 95.62 96 ASP A CA 1
ATOM 728 C C . ASP A 1 96 ? -6.251 -10.857 7.430 1.00 95.62 96 ASP A C 1
ATOM 730 O O . ASP A 1 96 ? -6.893 -11.259 8.402 1.00 95.62 96 ASP A O 1
ATOM 734 N N . LEU A 1 97 ? -5.184 -10.064 7.578 1.00 95.62 97 LEU A N 1
ATOM 735 C CA . LEU A 1 97 ? -4.701 -9.617 8.887 1.00 95.62 97 LEU A CA 1
ATOM 736 C C . LEU A 1 97 ? -5.559 -8.505 9.490 1.00 95.62 97 LEU A C 1
ATOM 738 O O . LEU A 1 97 ? -5.759 -8.470 10.706 1.00 95.62 97 LEU A O 1
ATOM 742 N N . THR A 1 98 ? -6.029 -7.587 8.649 1.00 95.62 98 THR A N 1
ATOM 743 C CA . THR A 1 98 ? -6.768 -6.400 9.086 1.00 95.62 98 THR A CA 1
ATOM 744 C C . THR A 1 98 ? -8.266 -6.632 9.202 1.00 95.62 98 THR A C 1
ATOM 746 O O . THR A 1 98 ? -8.930 -5.879 9.905 1.00 95.62 98 THR A O 1
ATOM 749 N N . GLY A 1 99 ? -8.804 -7.643 8.520 1.00 93.94 99 GLY A N 1
ATOM 750 C CA . GLY A 1 99 ? -10.235 -7.810 8.285 1.00 93.94 99 GLY A CA 1
ATOM 751 C C . GLY A 1 99 ? -10.768 -6.991 7.104 1.00 93.94 99 GLY A C 1
ATOM 752 O O . GLY A 1 99 ? -11.952 -7.087 6.820 1.00 93.94 99 GLY A O 1
ATOM 753 N N . GLY A 1 100 ? -9.943 -6.192 6.414 1.00 94.62 100 GLY A N 1
ATOM 754 C CA . GLY A 1 100 ? -10.369 -5.432 5.233 1.00 94.62 100 GLY A CA 1
ATOM 755 C C . GLY A 1 100 ? -10.765 -6.317 4.044 1.00 94.62 100 GLY A C 1
ATOM 756 O O . GLY A 1 100 ? -10.591 -7.535 4.054 1.00 94.62 100 GLY A O 1
ATOM 757 N N . ARG A 1 101 ? -11.267 -5.695 2.975 1.00 94.56 101 ARG A N 1
ATOM 758 C CA . ARG A 1 101 ? -11.678 -6.382 1.743 1.00 94.56 101 ARG A CA 1
ATOM 759 C C . ARG A 1 101 ? -10.661 -6.149 0.637 1.00 94.56 101 ARG A C 1
ATOM 761 O O . ARG A 1 101 ? -10.437 -5.018 0.213 1.00 94.56 101 ARG A O 1
ATOM 768 N N . ALA A 1 102 ? -10.052 -7.222 0.143 1.00 96.56 102 ALA A N 1
ATOM 769 C CA . ALA A 1 102 ? -9.180 -7.130 -1.019 1.00 96.56 102 ALA A CA 1
ATOM 770 C C . ALA A 1 102 ? -10.000 -6.797 -2.276 1.00 96.56 102 ALA A C 1
ATOM 772 O O . ALA A 1 102 ? -10.997 -7.458 -2.569 1.00 96.56 102 ALA A O 1
ATOM 773 N N . PHE A 1 103 ? -9.575 -5.778 -3.020 1.00 96.62 103 PHE A N 1
ATOM 774 C CA . PHE A 1 103 ? -10.296 -5.265 -4.184 1.00 96.62 103 PHE A CA 1
ATOM 775 C C . PHE A 1 103 ? -9.367 -5.144 -5.389 1.00 96.62 103 PHE A C 1
ATOM 777 O O . P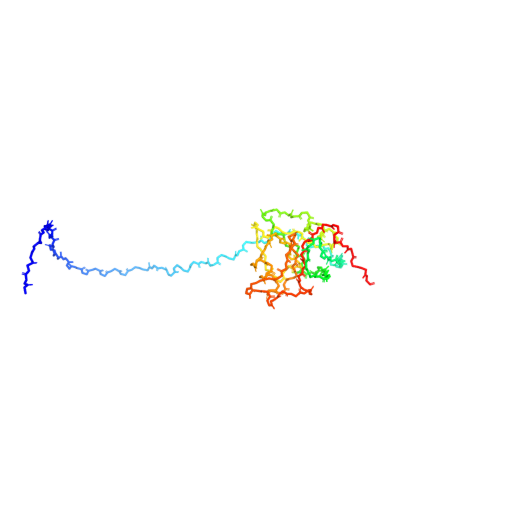HE A 1 103 ? -8.284 -4.574 -5.276 1.00 96.62 103 PHE A O 1
ATOM 784 N N . ASP A 1 104 ? -9.779 -5.663 -6.547 1.00 96.69 104 ASP A N 1
ATOM 785 C CA . ASP A 1 104 ? -9.018 -5.512 -7.790 1.00 96.69 104 ASP A CA 1
ATOM 786 C C . ASP A 1 104 ? -9.313 -4.141 -8.406 1.00 96.69 104 ASP A C 1
ATOM 788 O O . ASP A 1 104 ? -10.273 -3.952 -9.154 1.00 96.69 104 ASP A O 1
ATOM 792 N N . GLY A 1 105 ? -8.450 -3.185 -8.079 1.00 95.00 105 GLY A N 1
ATOM 793 C CA . GLY A 1 105 ? -8.506 -1.816 -8.565 1.00 95.00 105 GLY A CA 1
ATOM 794 C C . GLY A 1 105 ? -7.911 -1.603 -9.954 1.00 95.00 105 GLY A C 1
ATOM 795 O O . GLY A 1 105 ? -7.827 -0.462 -10.412 1.00 95.00 105 GLY A O 1
ATOM 796 N N . PHE A 1 106 ? -7.417 -2.665 -10.596 1.00 91.75 106 PHE A N 1
ATOM 797 C CA . PHE A 1 106 ? -6.968 -2.626 -11.983 1.00 91.75 106 PHE A CA 1
ATOM 798 C C . PHE A 1 106 ? -8.120 -2.941 -12.943 1.00 91.75 106 PHE A C 1
ATOM 800 O O . PHE A 1 106 ? -8.236 -2.297 -13.984 1.00 91.75 106 PHE A O 1
ATOM 807 N N . SER A 1 107 ? -8.966 -3.910 -12.583 1.00 91.44 107 SER A N 1
ATOM 808 C CA . SER A 1 107 ? -10.126 -4.327 -13.388 1.00 91.44 107 SER A CA 1
ATOM 809 C C . SER A 1 107 ? -11.422 -3.592 -13.024 1.00 91.44 107 SER A C 1
ATOM 811 O O . SER A 1 107 ? -12.391 -3.660 -13.775 1.00 91.44 107 SER A O 1
ATOM 813 N N . SER A 1 108 ? -11.453 -2.914 -11.876 1.00 93.38 108 SER A N 1
ATOM 814 C CA . SER A 1 108 ? -12.597 -2.148 -11.379 1.00 93.38 108 SER A CA 1
ATOM 815 C C . SER A 1 108 ? -12.134 -0.862 -10.686 1.00 93.38 108 SER A C 1
ATOM 817 O O . SER A 1 108 ? -10.934 -0.620 -10.542 1.00 93.38 108 SER A O 1
ATOM 819 N N . SER A 1 109 ? -13.078 -0.021 -10.267 1.00 93.50 109 SER A N 1
ATOM 820 C CA . SER A 1 109 ? -12.810 1.245 -9.584 1.00 93.50 109 SER A CA 1
ATOM 821 C C . SER A 1 109 ? -13.666 1.430 -8.339 1.00 93.50 109 SER A C 1
ATOM 823 O O . SER A 1 109 ? -14.819 1.010 -8.315 1.00 93.50 109 SER A O 1
ATOM 825 N N . ALA A 1 110 ? -13.114 2.118 -7.343 1.00 94.38 110 ALA A N 1
ATOM 826 C CA . ALA A 1 110 ? -13.834 2.578 -6.161 1.00 94.38 110 ALA A CA 1
ATOM 827 C C . ALA A 1 110 ? -13.427 4.025 -5.813 1.00 94.38 110 ALA A C 1
ATOM 829 O O . ALA A 1 110 ? -12.342 4.469 -6.216 1.00 94.38 110 ALA A O 1
ATOM 830 N N . PRO A 1 111 ? -14.267 4.773 -5.079 1.00 96.38 111 PRO A N 1
ATOM 831 C CA . PRO A 1 111 ? -13.899 6.061 -4.497 1.00 96.38 111 PRO A CA 1
ATOM 832 C C . PRO A 1 111 ? -12.631 5.973 -3.637 1.00 96.38 111 PRO A C 1
ATOM 834 O O . PRO A 1 111 ? -12.407 4.992 -2.934 1.00 96.38 111 PRO A O 1
ATOM 837 N N . PHE A 1 112 ? -11.800 7.023 -3.644 1.00 95.62 112 PHE A N 1
ATOM 838 C CA . PHE A 1 112 ? -10.582 7.056 -2.817 1.00 95.62 112 PHE A CA 1
ATOM 839 C C . PHE A 1 112 ? -10.874 7.049 -1.310 1.00 95.62 112 PHE A C 1
ATOM 841 O O . PHE A 1 112 ? -10.029 6.611 -0.533 1.00 95.62 112 PHE A O 1
ATOM 848 N N . GLU A 1 113 ? -12.044 7.541 -0.899 1.00 95.62 113 GLU A N 1
ATOM 849 C CA . GLU A 1 113 ? -12.476 7.557 0.502 1.00 95.62 113 GLU A CA 1
ATOM 850 C C . GLU A 1 113 ? -12.745 6.155 1.062 1.00 95.62 113 GLU A C 1
ATOM 852 O O . GLU A 1 113 ? -12.516 5.944 2.251 1.00 95.62 113 GLU A O 1
ATOM 857 N N . ASP A 1 114 ? -13.079 5.191 0.196 1.00 96.31 114 ASP A N 1
ATOM 858 C CA . ASP A 1 114 ? -13.338 3.799 0.574 1.00 96.31 114 ASP A CA 1
ATOM 859 C C . ASP A 1 114 ? -12.046 2.976 0.745 1.00 96.31 114 ASP A C 1
ATOM 861 O O . ASP A 1 114 ? -12.059 1.843 1.237 1.00 96.31 114 ASP A O 1
ATOM 865 N N . ILE A 1 115 ? -10.901 3.530 0.328 1.00 97.81 115 ILE A N 1
ATOM 866 C CA . ILE A 1 115 ? -9.618 2.827 0.289 1.00 97.81 115 ILE A CA 1
ATOM 867 C C . ILE A 1 115 ? -8.856 3.026 1.600 1.00 97.81 115 ILE A C 1
ATOM 869 O O . ILE A 1 115 ? -8.369 4.118 1.902 1.00 97.81 115 ILE A O 1
ATOM 873 N N . ALA A 1 116 ? -8.671 1.939 2.349 1.00 97.81 116 ALA A N 1
ATOM 874 C CA . ALA A 1 116 ? -7.814 1.919 3.533 1.00 97.81 116 ALA A CA 1
ATOM 875 C C . ALA A 1 116 ? -6.332 2.039 3.150 1.00 97.81 116 ALA A C 1
ATOM 877 O O . ALA A 1 116 ? -5.585 2.816 3.747 1.00 97.81 116 ALA A O 1
ATOM 878 N N . VAL A 1 117 ? -5.909 1.275 2.137 1.00 98.50 117 VAL A N 1
ATOM 879 C CA . VAL A 1 117 ? -4.545 1.291 1.597 1.00 98.50 117 VAL A CA 1
ATOM 880 C C . VAL A 1 117 ? -4.538 0.813 0.145 1.00 98.50 117 VAL A C 1
ATOM 882 O O . VAL A 1 117 ? -5.246 -0.129 -0.212 1.00 98.50 117 VAL A O 1
ATOM 885 N N . ALA A 1 118 ? -3.720 1.445 -0.694 1.00 98.19 118 ALA A N 1
ATOM 886 C CA . ALA A 1 118 ? -3.469 1.023 -2.066 1.00 98.19 118 ALA A CA 1
ATOM 887 C C . ALA A 1 118 ? -2.173 0.209 -2.150 1.00 98.19 118 ALA A C 1
ATOM 889 O O . ALA A 1 118 ? -1.101 0.708 -1.816 1.00 98.19 118 ALA A O 1
ATOM 890 N N . VAL A 1 119 ? -2.266 -1.028 -2.631 1.00 98.00 119 VAL A N 1
ATOM 891 C CA . VAL A 1 119 ? -1.130 -1.889 -2.969 1.00 98.00 119 VAL A CA 1
ATOM 892 C C . VAL A 1 119 ? -0.893 -1.800 -4.468 1.00 98.00 119 VAL A C 1
ATOM 894 O O . VAL A 1 119 ? -1.725 -2.230 -5.267 1.00 98.00 119 VAL A O 1
ATOM 897 N N . ILE A 1 120 ? 0.239 -1.236 -4.863 1.00 96.56 120 ILE A N 1
ATOM 898 C CA . ILE A 1 120 ? 0.538 -0.937 -6.260 1.00 96.56 120 ILE A CA 1
ATOM 899 C C . ILE A 1 120 ? 1.775 -1.685 -6.740 1.00 96.56 120 ILE A C 1
ATOM 901 O O . ILE A 1 120 ? 2.668 -2.021 -5.968 1.00 96.56 120 ILE A O 1
ATOM 905 N N . ASP A 1 121 ? 1.810 -1.907 -8.049 1.00 93.81 121 ASP A N 1
ATOM 906 C CA . ASP A 1 121 ? 3.012 -2.286 -8.776 1.00 93.81 121 ASP A CA 1
ATOM 907 C C . ASP A 1 121 ? 3.418 -1.111 -9.671 1.00 93.81 121 ASP A C 1
ATOM 909 O O . ASP A 1 121 ? 2.854 -0.907 -10.755 1.00 93.81 121 ASP A O 1
ATOM 913 N N . CYS A 1 122 ? 4.319 -0.255 -9.182 1.00 85.75 122 CYS A N 1
ATOM 914 C CA . CYS A 1 122 ? 4.773 0.886 -9.965 1.00 85.75 122 CYS A CA 1
ATOM 915 C C . CYS A 1 122 ? 6.211 1.274 -9.628 1.00 85.75 122 CYS A C 1
ATOM 917 O O . CYS A 1 122 ? 6.442 2.104 -8.765 1.00 85.75 122 CYS A O 1
ATOM 919 N N . GLY A 1 123 ? 7.183 0.793 -10.407 1.00 73.06 123 GLY A N 1
ATOM 920 C CA . GLY A 1 123 ? 8.597 1.184 -10.276 1.00 73.06 123 GLY A CA 1
ATOM 921 C C . GLY A 1 123 ? 8.928 2.656 -10.600 1.00 73.06 123 GLY A C 1
ATOM 922 O O . GLY A 1 123 ? 10.028 2.932 -11.076 1.00 73.06 123 GLY A O 1
ATOM 923 N N . GLY A 1 124 ? 7.996 3.602 -10.424 1.00 69.56 124 GLY A N 1
ATOM 924 C CA . GLY A 1 124 ? 8.194 5.016 -10.717 1.00 69.56 124 GLY A CA 1
ATOM 925 C C . GLY A 1 124 ? 7.003 5.940 -10.421 1.00 69.56 124 GLY A C 1
ATOM 926 O O . GLY A 1 124 ? 6.079 5.637 -9.680 1.00 69.56 124 GLY A O 1
ATOM 927 N N . THR A 1 125 ? 7.055 7.116 -11.044 1.00 67.44 125 THR A N 1
ATOM 928 C CA . THR A 1 125 ? 6.588 8.438 -10.582 1.00 67.44 125 THR A CA 1
ATOM 929 C C . THR A 1 125 ? 5.079 8.662 -10.440 1.00 67.44 125 THR A C 1
ATOM 931 O O . THR A 1 125 ? 4.668 9.557 -9.702 1.00 67.44 125 THR A O 1
ATOM 934 N N . ALA A 1 126 ? 4.251 7.937 -11.195 1.00 80.56 126 ALA A N 1
ATOM 935 C CA . ALA A 1 126 ? 2.839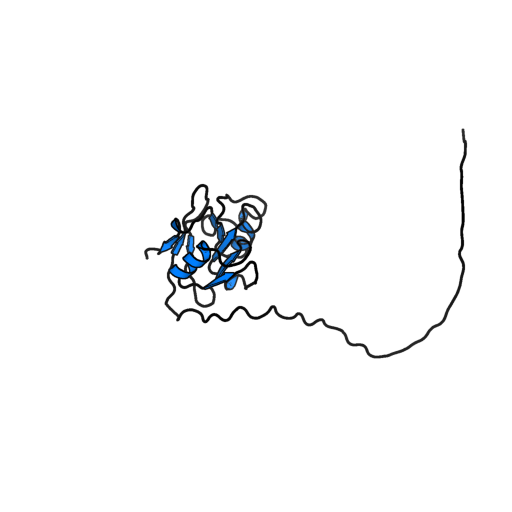 8.292 -11.350 1.00 80.56 126 ALA A CA 1
ATOM 936 C C . ALA A 1 126 ? 1.969 7.732 -10.216 1.00 80.56 126 ALA A C 1
ATOM 938 O O . ALA A 1 126 ? 1.424 8.499 -9.424 1.00 80.56 126 ALA A O 1
ATOM 939 N N . ARG A 1 127 ? 1.848 6.401 -10.102 1.00 84.75 127 ARG A N 1
ATOM 940 C CA . ARG A 1 127 ? 0.943 5.782 -9.114 1.00 84.75 127 ARG A CA 1
ATOM 941 C C . ARG A 1 127 ? 1.435 5.982 -7.684 1.00 84.75 127 ARG A C 1
ATOM 943 O O . ARG A 1 127 ? 0.607 6.262 -6.826 1.00 84.75 127 ARG A O 1
ATOM 950 N N . ILE A 1 128 ? 2.755 5.962 -7.460 1.00 88.88 128 ILE A N 1
ATOM 951 C CA . ILE A 1 128 ? 3.349 6.230 -6.139 1.00 88.88 128 ILE A CA 1
ATOM 952 C C . ILE A 1 128 ? 2.997 7.627 -5.605 1.00 88.88 128 ILE A C 1
ATOM 954 O O . ILE A 1 128 ? 3.074 7.844 -4.408 1.00 88.88 128 ILE A O 1
ATOM 958 N N . GLY A 1 129 ? 2.623 8.576 -6.476 1.00 89.81 129 GLY A N 1
ATOM 959 C CA . GLY A 1 129 ? 2.267 9.944 -6.092 1.00 89.81 129 GLY A CA 1
ATOM 960 C C . GLY A 1 129 ? 0.769 10.257 -6.116 1.00 89.81 129 GLY A C 1
ATOM 961 O O . GLY A 1 129 ? 0.321 11.105 -5.348 1.00 89.81 129 GLY A O 1
ATOM 962 N N . VAL A 1 130 ? -0.022 9.593 -6.969 1.00 94.12 130 VAL A N 1
ATOM 963 C CA . VAL A 1 130 ? -1.467 9.871 -7.098 1.00 94.12 130 VAL A CA 1
ATOM 964 C C . VAL A 1 130 ? -2.233 9.498 -5.830 1.00 94.12 130 VAL A C 1
ATOM 966 O O . VAL A 1 130 ? -3.040 10.302 -5.371 1.00 94.12 130 VAL A O 1
ATOM 969 N N . TYR A 1 131 ? -1.972 8.326 -5.250 1.00 95.62 131 TYR A N 1
ATOM 970 C CA . TYR A 1 131 ? -2.671 7.882 -4.041 1.00 95.62 131 TYR A CA 1
ATOM 971 C C . TYR A 1 131 ? -2.309 8.731 -2.809 1.00 95.62 131 TYR A C 1
ATOM 973 O O . TYR A 1 131 ? -3.238 9.252 -2.185 1.00 95.62 131 TYR A O 1
ATOM 981 N N . PRO A 1 132 ? -1.023 9.035 -2.522 1.00 95.62 132 PRO A N 1
ATOM 982 C CA . PRO A 1 132 ? -0.674 9.961 -1.441 1.00 95.62 132 PRO A CA 1
ATOM 983 C C . PRO A 1 132 ? -1.263 11.363 -1.620 1.00 95.62 132 PRO A C 1
ATOM 985 O O . PRO A 1 132 ? -1.786 11.944 -0.673 1.00 95.62 132 PRO A O 1
ATOM 988 N N . MET A 1 133 ? -1.276 11.891 -2.851 1.00 95.88 133 MET A N 1
ATOM 989 C CA . MET A 1 133 ? -1.919 13.174 -3.170 1.00 95.88 133 MET A CA 1
ATOM 990 C C . MET A 1 133 ? -3.430 13.165 -2.885 1.00 95.88 133 MET A C 1
ATOM 992 O O . MET A 1 133 ? -4.006 14.211 -2.589 1.00 95.88 133 MET A O 1
ATOM 996 N N . LYS A 1 134 ? -4.079 12.000 -2.980 1.00 96.50 134 LYS A N 1
ATOM 997 C CA . LYS A 1 134 ? -5.497 11.794 -2.653 1.00 96.50 134 LYS A CA 1
ATOM 998 C C . LYS A 1 134 ? -5.736 11.411 -1.188 1.00 96.50 134 LYS A C 1
ATOM 1000 O O . LYS A 1 134 ? -6.879 11.164 -0.825 1.00 96.50 134 LYS A O 1
ATOM 1005 N N . GLY A 1 135 ? -4.697 11.396 -0.349 1.00 95.69 135 GLY A N 1
ATOM 1006 C CA . GLY A 1 135 ? -4.805 11.046 1.070 1.00 95.69 135 GLY A CA 1
ATOM 1007 C C . GLY A 1 135 ? -4.951 9.545 1.335 1.00 95.69 135 GLY A C 1
ATOM 1008 O O . GLY A 1 135 ? -5.408 9.155 2.408 1.00 95.69 135 GLY A O 1
ATOM 1009 N N . VAL A 1 136 ? -4.578 8.704 0.369 1.00 97.94 136 VAL A N 1
ATOM 1010 C CA . VAL A 1 136 ? -4.635 7.244 0.483 1.00 97.94 136 VAL A CA 1
ATOM 1011 C C . VAL A 1 136 ? -3.249 6.702 0.825 1.00 97.94 136 VAL A C 1
ATOM 1013 O O . VAL A 1 136 ? -2.271 6.986 0.126 1.00 97.94 136 VAL A O 1
ATOM 1016 N N . LEU A 1 137 ? -3.170 5.903 1.896 1.00 98.25 137 LEU A N 1
ATOM 1017 C CA . LEU A 1 137 ? -1.947 5.190 2.268 1.00 98.25 137 LEU A CA 1
ATOM 1018 C C . LEU A 1 137 ? -1.521 4.276 1.123 1.00 98.25 137 LEU A C 1
ATOM 1020 O O . LEU A 1 137 ? -2.354 3.604 0.519 1.00 98.25 137 LEU A O 1
ATOM 1024 N N . THR A 1 138 ? -0.231 4.252 0.816 1.00 97.81 138 THR A N 1
ATOM 1025 C CA . THR A 1 138 ? 0.262 3.594 -0.395 1.00 97.81 138 THR A CA 1
ATOM 1026 C C . THR A 1 138 ? 1.418 2.659 -0.089 1.00 97.81 138 THR A C 1
ATOM 1028 O O . THR A 1 138 ? 2.405 3.039 0.535 1.00 97.81 138 THR A O 1
ATOM 1031 N N . VAL A 1 139 ? 1.291 1.427 -0.566 1.00 97.94 139 VAL A N 1
ATOM 1032 C CA . VAL A 1 139 ? 2.272 0.356 -0.442 1.00 97.94 139 VAL A CA 1
ATOM 1033 C C . VAL A 1 139 ? 2.697 -0.048 -1.844 1.00 97.94 139 VAL A C 1
ATOM 1035 O O . VAL A 1 139 ? 1.881 -0.519 -2.632 1.00 97.94 139 VAL A O 1
ATOM 1038 N N . ASP A 1 140 ? 3.972 0.117 -2.164 1.00 96.81 140 ASP A N 1
ATOM 1039 C CA . ASP A 1 140 ? 4.529 -0.336 -3.436 1.00 96.81 140 ASP A CA 1
ATOM 1040 C C . ASP A 1 140 ? 5.324 -1.630 -3.246 1.00 96.81 140 ASP A C 1
ATOM 1042 O O . ASP A 1 140 ? 6.183 -1.736 -2.363 1.00 96.81 140 ASP A O 1
ATOM 1046 N N . ILE A 1 141 ? 5.051 -2.625 -4.088 1.00 96.31 141 ILE A N 1
ATOM 1047 C CA . ILE A 1 141 ? 5.819 -3.876 -4.093 1.00 96.31 141 ILE A CA 1
ATOM 1048 C C . ILE A 1 141 ? 7.209 -3.687 -4.714 1.00 96.31 141 ILE A C 1
ATOM 1050 O O . ILE A 1 141 ? 8.133 -4.449 -4.419 1.00 96.31 141 ILE A O 1
ATOM 1054 N N . HIS A 1 142 ? 7.393 -2.651 -5.538 1.00 93.94 142 HIS A N 1
ATOM 1055 C CA . HIS A 1 142 ? 8.699 -2.264 -6.057 1.00 93.94 142 HIS A CA 1
ATOM 1056 C C . HIS A 1 142 ? 9.463 -1.398 -5.048 1.00 93.94 142 HIS A C 1
ATOM 1058 O O . HIS A 1 142 ? 8.920 -0.503 -4.409 1.00 93.94 142 HIS A O 1
ATOM 1064 N N . GLY A 1 143 ? 10.763 -1.661 -4.889 1.00 93.69 143 GLY A N 1
ATOM 1065 C CA . GLY A 1 143 ? 11.650 -0.839 -4.062 1.00 93.69 143 GLY A CA 1
ATOM 1066 C C . GLY A 1 143 ? 12.029 0.446 -4.793 1.00 93.69 143 GLY A C 1
ATOM 1067 O O . GLY A 1 143 ? 12.919 0.416 -5.642 1.00 93.69 143 GLY A O 1
ATOM 1068 N N . THR A 1 144 ? 11.352 1.555 -4.490 1.00 90.62 144 THR A N 1
ATOM 1069 C CA . THR A 1 144 ? 11.593 2.855 -5.122 1.00 90.62 144 THR A CA 1
ATOM 1070 C C . THR A 1 144 ? 11.524 3.991 -4.111 1.00 90.62 144 THR A C 1
ATOM 1072 O O . THR A 1 144 ? 10.761 3.955 -3.153 1.00 90.62 144 THR A O 1
ATOM 1075 N N . SER A 1 145 ? 12.293 5.047 -4.355 1.00 90.50 145 SER A N 1
ATOM 1076 C CA . SER A 1 145 ? 12.172 6.298 -3.607 1.00 90.50 145 SER A CA 1
ATOM 1077 C C . SER A 1 145 ? 11.338 7.322 -4.387 1.00 90.50 145 SER A C 1
ATOM 1079 O O . SER A 1 145 ? 11.303 7.273 -5.625 1.00 90.50 145 SER A O 1
ATOM 1081 N N . PRO A 1 146 ? 10.677 8.267 -3.695 1.00 91.12 146 PRO A N 1
ATOM 1082 C CA . PRO A 1 146 ? 9.927 9.344 -4.331 1.00 91.12 146 PRO A CA 1
ATOM 1083 C C . PRO A 1 146 ? 10.764 10.113 -5.357 1.00 91.12 146 PRO A C 1
ATOM 1085 O O . PRO A 1 146 ? 11.904 10.498 -5.099 1.00 91.12 146 PRO A O 1
ATOM 1088 N N . SER A 1 147 ? 10.190 10.373 -6.530 1.00 88.38 147 SER A N 1
ATOM 1089 C CA . SER A 1 147 ? 10.819 11.184 -7.577 1.00 88.38 147 SER A CA 1
ATOM 1090 C C . SER A 1 147 ? 9.769 11.933 -8.405 1.00 88.38 147 SER A C 1
ATOM 1092 O O . SER A 1 147 ? 8.575 11.647 -8.320 1.00 88.38 147 SER A O 1
ATOM 1094 N N . GLY A 1 148 ? 10.207 12.928 -9.183 1.00 88.31 148 GLY A N 1
ATOM 1095 C CA . GLY A 1 148 ? 9.374 13.690 -10.121 1.00 88.31 148 GLY A CA 1
ATOM 1096 C C . GLY A 1 148 ? 8.306 14.609 -9.500 1.00 88.31 148 GLY A C 1
ATOM 1097 O O . GLY A 1 148 ? 8.388 14.964 -8.325 1.00 88.31 148 GLY A O 1
ATOM 1098 N N . PRO A 1 149 ? 7.313 15.064 -10.292 1.00 89.62 149 PRO A N 1
ATOM 1099 C CA . PRO A 1 149 ? 6.451 16.202 -9.935 1.00 89.62 149 PRO A CA 1
ATOM 1100 C C . PRO A 1 149 ? 5.475 15.930 -8.781 1.00 89.62 149 PRO A C 1
ATOM 1102 O O . PRO A 1 149 ? 4.981 16.875 -8.154 1.00 89.62 149 PRO A O 1
ATOM 1105 N N . LEU A 1 150 ? 5.189 14.655 -8.503 1.00 92.38 150 LEU A N 1
ATOM 1106 C CA . LEU A 1 150 ? 4.301 14.236 -7.419 1.00 92.38 150 LEU A CA 1
ATOM 1107 C C . LEU A 1 150 ? 5.050 13.883 -6.126 1.00 92.38 150 LEU A C 1
ATOM 1109 O O . LEU A 1 150 ? 4.396 13.699 -5.107 1.00 92.38 150 LEU A O 1
ATOM 1113 N N . ALA A 1 151 ? 6.391 13.865 -6.121 1.00 92.31 151 ALA A N 1
ATOM 1114 C CA . ALA A 1 151 ? 7.188 13.494 -4.945 1.00 92.31 151 ALA A CA 1
ATOM 1115 C C . ALA A 1 151 ? 6.869 14.329 -3.697 1.00 92.31 151 ALA A C 1
ATOM 1117 O O . ALA A 1 151 ? 6.911 13.817 -2.589 1.00 92.31 151 ALA A O 1
ATOM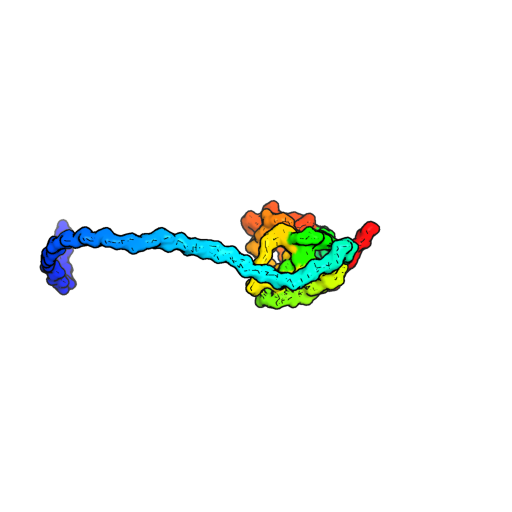 1118 N N . ARG A 1 152 ? 6.485 15.598 -3.877 1.00 93.94 152 ARG A N 1
ATOM 1119 C CA . ARG A 1 152 ? 6.078 16.507 -2.789 1.00 93.94 152 ARG A CA 1
ATOM 1120 C C . ARG A 1 152 ? 4.856 16.046 -1.983 1.00 93.94 152 ARG A C 1
ATOM 1122 O O . ARG A 1 152 ? 4.615 16.601 -0.921 1.00 93.94 152 ARG A O 1
ATOM 1129 N N . PHE A 1 153 ? 4.072 15.101 -2.501 1.00 95.25 153 PHE A N 1
ATOM 1130 C CA . PHE A 1 153 ? 2.919 14.523 -1.805 1.00 95.25 153 PHE A CA 1
ATOM 1131 C C . PHE A 1 153 ? 3.259 13.213 -1.089 1.00 95.25 153 PHE A C 1
ATOM 1133 O O . PHE A 1 153 ? 2.421 12.683 -0.367 1.00 95.25 153 PHE A O 1
ATOM 1140 N N . ILE A 1 154 ? 4.464 12.684 -1.304 1.00 95.75 154 ILE A N 1
ATOM 1141 C CA . ILE A 1 154 ? 4.896 11.390 -0.792 1.00 95.75 154 ILE A CA 1
ATOM 1142 C C . ILE A 1 154 ? 5.759 11.635 0.442 1.00 95.75 154 ILE A C 1
ATOM 1144 O O . ILE A 1 154 ? 6.793 12.299 0.362 1.00 95.75 154 ILE A O 1
ATOM 1148 N N . THR A 1 155 ? 5.327 11.110 1.582 1.00 96.50 155 THR A N 1
ATOM 1149 C CA . THR A 1 155 ? 6.025 11.207 2.866 1.00 96.50 155 THR A CA 1
ATOM 1150 C C . THR A 1 155 ? 6.179 9.816 3.474 1.00 96.50 155 THR A C 1
ATOM 1152 O O . THR A 1 155 ? 5.499 8.871 3.078 1.00 96.50 155 THR A O 1
ATOM 1155 N N . GLU A 1 156 ? 7.068 9.674 4.457 1.00 96.75 156 GLU A N 1
ATOM 1156 C CA . GLU A 1 156 ? 7.257 8.398 5.166 1.00 96.75 156 GLU A CA 1
ATOM 1157 C C . GLU A 1 156 ? 5.988 7.969 5.932 1.00 96.75 156 GLU A C 1
ATOM 1159 O O . GLU A 1 156 ? 5.796 6.788 6.200 1.00 96.75 156 GLU A O 1
ATOM 1164 N N . GLU A 1 157 ? 5.087 8.915 6.219 1.00 97.00 157 GLU A N 1
ATOM 1165 C CA . GLU A 1 157 ? 3.821 8.690 6.927 1.00 97.00 157 GLU A CA 1
ATOM 1166 C C . GLU A 1 157 ? 2.692 8.171 6.025 1.00 97.00 157 GLU A C 1
ATOM 1168 O O . GLU A 1 157 ? 1.688 7.674 6.532 1.00 97.00 157 GLU A O 1
ATOM 1173 N N . ASN A 1 158 ? 2.815 8.305 4.698 1.00 97.44 158 ASN A N 1
ATOM 1174 C CA . ASN A 1 158 ? 1.754 7.922 3.759 1.00 97.44 158 ASN A CA 1
ATOM 1175 C C . ASN A 1 158 ? 2.186 6.929 2.675 1.00 97.44 158 ASN A C 1
ATOM 1177 O O . ASN A 1 158 ? 1.337 6.435 1.926 1.00 97.44 158 ASN A O 1
ATOM 1181 N N . PHE A 1 159 ? 3.479 6.617 2.597 1.00 97.56 159 PHE A N 1
ATOM 1182 C CA . PHE A 1 159 ? 4.032 5.746 1.577 1.00 97.56 159 PHE A CA 1
ATOM 1183 C C . PHE A 1 159 ? 5.132 4.841 2.128 1.00 97.56 159 PHE A C 1
ATOM 1185 O O . PHE A 1 159 ? 5.990 5.275 2.895 1.00 97.56 159 PHE A O 1
ATOM 1192 N N . VAL A 1 160 ? 5.126 3.590 1.673 1.00 98.00 160 VAL A N 1
ATOM 1193 C CA . VAL A 1 160 ? 6.172 2.599 1.933 1.00 98.00 160 VAL A CA 1
ATOM 1194 C C . VAL A 1 160 ? 6.382 1.732 0.694 1.00 98.00 160 VAL A C 1
ATOM 1196 O O . VAL A 1 160 ? 5.426 1.404 -0.010 1.00 98.00 160 VAL A O 1
ATOM 1199 N N . SER A 1 161 ? 7.625 1.352 0.403 1.00 97.12 161 SER A N 1
ATOM 1200 C CA . SER A 1 161 ? 7.950 0.616 -0.824 1.00 97.12 161 SER A CA 1
ATOM 1201 C C . SER A 1 161 ? 8.811 -0.627 -0.601 1.00 97.12 161 SER A C 1
ATOM 1203 O O . SER A 1 161 ? 9.390 -0.848 0.464 1.00 97.12 161 SER A O 1
ATOM 1205 N N . GLY A 1 162 ? 8.957 -1.424 -1.661 1.00 96.50 162 GLY A N 1
ATOM 1206 C CA . GLY A 1 162 ? 9.711 -2.678 -1.658 1.00 96.50 162 GLY A CA 1
ATOM 1207 C C . GLY A 1 162 ? 9.069 -3.763 -0.800 1.00 96.50 162 GLY A C 1
ATOM 1208 O O . GLY A 1 162 ? 9.760 -4.699 -0.402 1.00 96.50 162 GLY A O 1
ATOM 1209 N N . VAL A 1 163 ? 7.785 -3.611 -0.476 1.00 98.00 163 VAL A N 1
ATOM 1210 C CA . VAL A 1 163 ? 7.103 -4.405 0.543 1.00 98.00 163 VAL A CA 1
ATOM 1211 C C . VAL A 1 163 ? 6.794 -5.802 0.024 1.00 98.00 163 VAL A C 1
ATOM 1213 O O . VAL A 1 163 ? 6.279 -5.997 -1.078 1.00 98.00 163 VAL A O 1
ATOM 1216 N N . LYS A 1 164 ? 7.075 -6.788 0.868 1.00 97.12 164 LYS A N 1
ATOM 1217 C CA . LYS A 1 164 ? 6.685 -8.187 0.709 1.00 97.12 164 LYS A CA 1
ATOM 1218 C C . LYS A 1 164 ? 5.780 -8.606 1.871 1.00 97.12 164 LYS A C 1
ATOM 1220 O O . LYS A 1 164 ? 5.747 -7.912 2.884 1.00 97.12 164 LYS A O 1
ATOM 1225 N N . PRO A 1 165 ? 5.086 -9.756 1.778 1.00 96.62 165 PRO A N 1
ATOM 1226 C CA . PRO A 1 165 ? 4.241 -10.238 2.873 1.00 96.62 165 PRO A CA 1
ATOM 1227 C C . PRO A 1 165 ? 4.975 -10.349 4.219 1.00 96.62 165 PRO A C 1
ATOM 1229 O O . PRO A 1 165 ? 4.406 -10.032 5.250 1.00 96.62 165 PRO A O 1
ATOM 1232 N N . GLU A 1 166 ? 6.266 -10.700 4.209 1.00 97.00 166 GLU A N 1
ATOM 1233 C CA . GLU A 1 166 ? 7.124 -10.764 5.406 1.00 97.00 166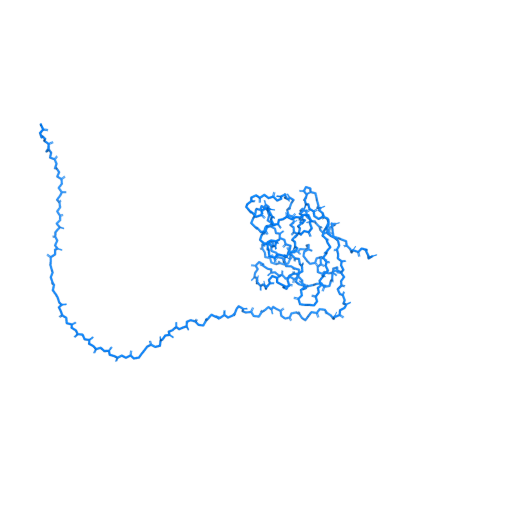 GLU A CA 1
ATOM 1234 C C . GLU A 1 166 ? 7.352 -9.414 6.112 1.00 97.00 166 GLU A C 1
ATOM 1236 O O . GLU A 1 166 ? 7.810 -9.395 7.250 1.00 97.00 166 GLU A O 1
ATOM 1241 N N . ASN A 1 167 ? 7.048 -8.290 5.455 1.00 97.88 167 ASN A N 1
ATOM 1242 C CA . ASN A 1 167 ? 7.175 -6.945 6.020 1.00 97.88 167 ASN A CA 1
ATOM 1243 C C . ASN A 1 167 ? 5.869 -6.431 6.648 1.00 97.88 167 ASN A C 1
ATOM 1245 O O . ASN A 1 167 ? 5.815 -5.278 7.078 1.00 97.88 167 ASN A O 1
ATOM 1249 N N . VAL A 1 168 ? 4.818 -7.254 6.663 1.00 98.12 168 VAL A N 1
ATOM 1250 C CA . VAL A 1 168 ? 3.522 -6.930 7.259 1.00 98.12 168 VAL A CA 1
ATOM 1251 C C . VAL A 1 168 ? 3.372 -7.721 8.550 1.00 98.12 168 VAL A C 1
ATOM 1253 O O . VAL A 1 168 ? 3.474 -8.947 8.558 1.00 98.12 168 VAL A O 1
ATOM 1256 N N . SER A 1 169 ? 3.104 -7.027 9.649 1.00 97.44 169 SER A N 1
ATOM 1257 C CA . SER A 1 169 ? 2.835 -7.640 10.947 1.00 97.44 169 SER A CA 1
ATOM 1258 C C . SER A 1 169 ? 1.602 -7.013 11.597 1.00 97.44 169 SER A C 1
ATOM 1260 O O . SER A 1 169 ? 1.253 -5.873 11.286 1.00 97.44 169 SER A O 1
ATOM 1262 N N . PRO A 1 170 ? 0.901 -7.721 12.500 1.00 95.81 170 PRO A N 1
ATOM 1263 C CA . PRO A 1 170 ? -0.077 -7.081 13.373 1.00 95.81 170 PRO A CA 1
ATOM 1264 C C . PRO A 1 170 ? 0.575 -5.905 14.108 1.00 95.81 170 PRO A C 1
ATOM 1266 O O . PRO A 1 170 ? 1.690 -6.041 14.613 1.00 95.81 170 PRO A O 1
ATOM 1269 N N . ALA A 1 171 ? -0.095 -4.754 14.152 1.00 91.75 171 ALA A N 1
ATOM 1270 C CA . ALA A 1 171 ? 0.378 -3.649 14.971 1.00 91.75 171 ALA A CA 1
ATOM 1271 C C . ALA A 1 171 ? 0.147 -4.021 16.443 1.00 91.75 171 ALA A C 1
ATOM 1273 O O . ALA A 1 171 ? -0.981 -4.322 16.832 1.00 91.75 171 ALA A O 1
ATOM 1274 N N . GLU A 1 172 ? 1.214 -4.058 17.238 1.00 75.50 172 GLU A N 1
ATOM 1275 C CA . GLU A 1 172 ? 1.099 -4.168 18.693 1.00 75.50 172 GLU A CA 1
ATOM 1276 C C . GLU A 1 172 ? 0.516 -2.847 19.223 1.00 75.50 172 GLU A C 1
ATOM 1278 O O . GLU A 1 172 ? 0.982 -1.772 18.836 1.00 75.50 172 GLU A O 1
ATOM 1283 N N . GLU A 1 173 ? -0.555 -2.944 20.015 1.00 54.91 173 GLU A N 1
ATOM 1284 C CA . GLU A 1 173 ? -1.306 -1.806 20.575 1.00 54.91 173 GLU A CA 1
ATOM 1285 C C . GLU A 1 173 ? -0.594 -1.177 21.782 1.00 54.91 173 GLU A C 1
ATOM 1287 O O . GLU A 1 173 ? -0.052 -1.942 22.618 1.00 54.91 173 GLU A O 1
#